Protein AF-A0A950A698-F1 (afdb_monomer_lite)

Structure (mmCIF, N/CA/C/O backbone):
data_AF-A0A950A698-F1
#
_entry.id   AF-A0A950A698-F1
#
loop_
_atom_site.group_PDB
_atom_site.id
_atom_site.type_symbol
_atom_site.label_atom_id
_atom_site.label_alt_id
_atom_site.label_comp_id
_atom_site.label_asym_id
_atom_site.label_entity_id
_atom_site.label_seq_id
_atom_site.pdbx_PDB_ins_code
_atom_site.Cartn_x
_atom_site.Cartn_y
_atom_site.Cartn_z
_atom_site.occupancy
_atom_site.B_iso_or_equiv
_atom_site.auth_seq_id
_atom_site.auth_comp_id
_atom_site.auth_asym_id
_atom_site.auth_atom_id
_atom_site.pdbx_PDB_model_num
ATOM 1 N N . MET A 1 1 ? 8.617 -3.457 11.290 1.00 80.81 1 MET A N 1
ATOM 2 C CA . MET A 1 1 ? 9.099 -3.737 9.917 1.00 80.81 1 MET A CA 1
ATOM 3 C C . MET A 1 1 ? 10.589 -3.411 9.827 1.00 80.81 1 MET A C 1
ATOM 5 O O . MET A 1 1 ? 11.042 -2.587 10.609 1.00 80.81 1 MET A O 1
ATOM 9 N N . ASP A 1 2 ? 11.342 -4.078 8.951 1.00 87.56 2 ASP A N 1
ATOM 10 C CA . ASP A 1 2 ? 12.785 -3.881 8.761 1.00 87.56 2 ASP A CA 1
ATOM 11 C C . ASP A 1 2 ? 13.064 -3.554 7.283 1.00 87.56 2 ASP A C 1
ATOM 13 O O . ASP A 1 2 ? 12.706 -4.333 6.397 1.00 87.56 2 ASP A O 1
ATOM 17 N N . VAL A 1 3 ? 13.669 -2.392 7.025 1.00 88.12 3 VAL A N 1
ATOM 18 C CA . VAL A 1 3 ? 14.073 -1.943 5.688 1.00 88.12 3 VAL A CA 1
ATOM 19 C C . VAL A 1 3 ? 15.582 -2.082 5.583 1.00 88.12 3 VAL A C 1
ATOM 21 O O . VAL A 1 3 ? 16.330 -1.328 6.200 1.00 88.12 3 VAL A O 1
ATOM 24 N N . ARG A 1 4 ? 16.031 -3.038 4.769 1.00 92.50 4 ARG A N 1
ATOM 25 C CA . ARG A 1 4 ? 17.464 -3.337 4.608 1.00 92.50 4 ARG A CA 1
ATOM 26 C C . ARG A 1 4 ? 18.080 -2.784 3.324 1.00 92.50 4 ARG A C 1
ATOM 28 O O . ARG A 1 4 ? 19.300 -2.760 3.201 1.00 92.50 4 ARG A O 1
ATOM 35 N N . GLY A 1 5 ? 17.256 -2.371 2.361 1.00 87.38 5 GLY A N 1
ATOM 36 C CA . GLY A 1 5 ? 17.708 -1.751 1.114 1.00 87.38 5 GLY A CA 1
ATOM 37 C C . GLY A 1 5 ? 17.940 -0.245 1.272 1.00 87.38 5 GLY A C 1
ATOM 38 O O . GLY A 1 5 ? 17.249 0.409 2.044 1.00 87.38 5 GLY A O 1
ATOM 39 N N . GLY A 1 6 ? 18.899 0.312 0.523 1.00 86.25 6 GLY A N 1
ATOM 40 C CA . GLY A 1 6 ? 19.181 1.757 0.526 1.00 86.25 6 GLY A CA 1
ATOM 41 C C . GLY A 1 6 ? 18.310 2.588 -0.429 1.00 86.25 6 GLY A C 1
ATOM 42 O O . GLY A 1 6 ? 18.212 3.799 -0.265 1.00 86.25 6 GLY A O 1
ATOM 43 N N . GLY A 1 7 ? 17.684 1.953 -1.428 1.00 88.12 7 GLY A N 1
ATOM 44 C CA . GLY A 1 7 ? 16.831 2.595 -2.436 1.00 88.12 7 GLY A CA 1
ATOM 45 C C . GLY A 1 7 ? 15.350 2.356 -2.162 1.00 88.12 7 GLY A C 1
ATOM 46 O O . GLY A 1 7 ? 14.708 1.587 -2.871 1.00 88.12 7 GLY A O 1
ATOM 47 N N . THR A 1 8 ? 14.830 2.966 -1.103 1.00 88.69 8 THR A N 1
ATOM 48 C CA . THR A 1 8 ? 13.495 2.659 -0.572 1.00 88.69 8 THR A CA 1
ATOM 49 C C . THR A 1 8 ? 12.422 3.590 -1.141 1.00 88.69 8 THR A C 1
ATOM 51 O O . THR A 1 8 ? 12.614 4.803 -1.180 1.00 88.69 8 THR A O 1
ATOM 54 N N . GLY A 1 9 ? 11.267 3.036 -1.528 1.00 94.44 9 GLY A N 1
ATOM 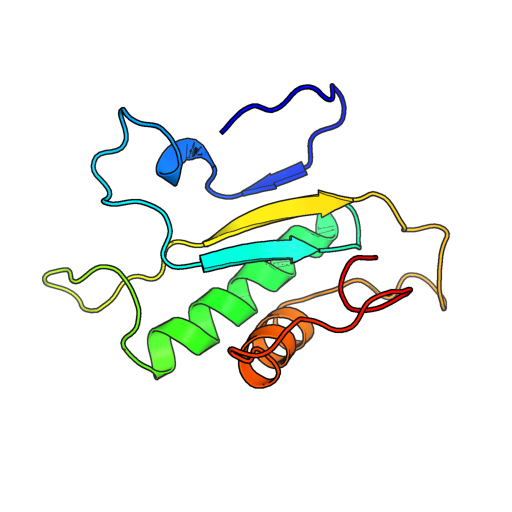55 C CA . GLY A 1 9 ? 10.056 3.790 -1.872 1.00 94.44 9 GLY A CA 1
ATOM 56 C C . GLY A 1 9 ? 8.860 3.257 -1.090 1.00 94.44 9 GLY A C 1
ATOM 57 O O . GLY A 1 9 ? 8.428 2.124 -1.308 1.00 94.44 9 GLY A O 1
ATOM 58 N N . THR A 1 10 ? 8.371 4.034 -0.124 1.00 96.44 10 THR A N 1
ATOM 59 C CA . THR A 1 10 ? 7.408 3.553 0.876 1.00 96.44 10 THR A CA 1
ATOM 60 C C . THR A 1 10 ? 6.392 4.619 1.276 1.00 96.44 10 THR A C 1
ATOM 62 O O . THR A 1 10 ? 6.668 5.812 1.166 1.00 96.44 10 THR A O 1
ATOM 65 N N . ARG A 1 11 ? 5.244 4.186 1.806 1.00 95.94 11 ARG A N 1
ATOM 66 C CA . ARG A 1 11 ? 4.193 5.036 2.395 1.00 95.94 11 ARG A CA 1
ATOM 67 C C . ARG A 1 11 ? 3.671 4.402 3.685 1.00 95.94 11 ARG A C 1
ATOM 69 O O . ARG A 1 11 ? 3.438 3.199 3.704 1.00 95.94 11 ARG A O 1
ATOM 76 N N . GLU A 1 12 ? 3.468 5.210 4.727 1.00 92.81 12 GLU A N 1
ATOM 77 C CA . GLU A 1 12 ? 2.818 4.821 5.996 1.00 92.81 12 GLU A CA 1
ATOM 78 C C . GLU A 1 12 ? 3.417 3.578 6.683 1.00 92.81 12 GLU A C 1
ATOM 80 O O . GLU A 1 12 ? 2.699 2.692 7.156 1.00 92.81 12 GLU A O 1
ATOM 85 N N . LEU A 1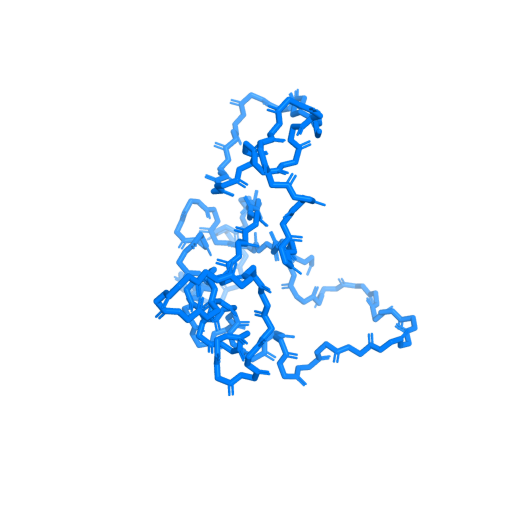 13 ? 4.747 3.487 6.759 1.00 92.25 13 LEU A N 1
ATOM 86 C CA . LEU A 1 13 ? 5.411 2.357 7.423 1.00 92.25 13 LEU A CA 1
ATOM 87 C C . LEU A 1 13 ? 5.412 2.470 8.942 1.00 92.25 13 LEU A C 1
ATOM 89 O O . LEU A 1 13 ? 5.587 1.478 9.646 1.00 92.25 13 LEU A O 1
ATOM 93 N N . GLU A 1 14 ? 5.225 3.678 9.452 1.00 91.06 14 GLU A N 1
ATOM 94 C CA . GLU A 1 14 ? 5.210 3.997 10.870 1.00 91.06 14 GLU A CA 1
ATOM 95 C C . GLU A 1 14 ? 4.100 3.228 11.593 1.00 91.06 14 GLU A C 1
ATOM 97 O O . GLU A 1 14 ? 4.258 2.894 12.763 1.00 91.06 14 GLU A O 1
ATOM 102 N N . THR A 1 15 ? 3.024 2.864 10.889 1.00 90.88 15 THR A N 1
ATOM 103 C CA . THR A 1 15 ? 1.929 2.027 11.408 1.00 90.88 15 THR A CA 1
ATOM 104 C C . THR A 1 15 ? 2.362 0.586 11.712 1.00 90.88 15 THR A C 1
ATOM 106 O O . THR A 1 15 ? 1.720 -0.082 12.513 1.00 90.88 15 THR A O 1
ATOM 109 N N . LEU A 1 16 ? 3.477 0.115 11.138 1.00 90.94 16 LEU A N 1
ATOM 110 C CA . LEU A 1 16 ? 4.089 -1.195 11.405 1.00 90.94 16 LEU A CA 1
ATOM 111 C C . LEU A 1 16 ? 5.121 -1.154 12.547 1.00 90.94 16 LEU A C 1
ATOM 113 O O . LEU A 1 16 ? 5.829 -2.143 12.785 1.00 90.94 16 LEU A O 1
ATOM 117 N N . SER A 1 17 ? 5.286 -0.004 13.204 1.00 91.50 17 SER A N 1
ATOM 118 C CA . SER A 1 17 ? 6.169 0.140 14.358 1.00 91.50 17 SER A CA 1
ATOM 119 C C . SER A 1 17 ? 5.503 -0.427 15.615 1.00 91.50 17 SER A C 1
ATOM 121 O O . SER A 1 17 ? 4.342 -0.115 15.866 1.00 91.50 17 SER A O 1
ATOM 123 N N . PRO A 1 18 ? 6.224 -1.165 16.481 1.00 87.50 18 PRO A N 1
ATOM 124 C CA . PRO A 1 18 ? 5.698 -1.555 17.794 1.00 87.50 18 PRO A CA 1
ATOM 125 C C . PRO A 1 18 ? 5.442 -0.352 18.719 1.00 87.50 18 PRO A C 1
ATOM 127 O O . PRO A 1 18 ? 4.808 -0.501 19.757 1.00 87.50 18 PRO A O 1
ATOM 130 N N . LEU A 1 19 ? 5.952 0.832 18.361 1.00 90.12 19 LEU A N 1
ATOM 131 C CA . LEU A 1 19 ? 5.705 2.092 19.065 1.00 90.12 19 LEU A CA 1
ATOM 132 C C . LEU A 1 19 ? 4.518 2.874 18.483 1.00 90.12 19 LEU A C 1
ATOM 134 O O . LEU A 1 19 ? 4.237 3.980 18.941 1.00 90.12 19 LEU A O 1
ATOM 138 N N . ALA A 1 20 ? 3.861 2.358 17.442 1.00 86.81 20 ALA A N 1
ATOM 139 C CA . ALA A 1 20 ? 2.719 3.026 16.846 1.00 86.81 20 ALA A CA 1
ATOM 140 C C . ALA A 1 20 ? 1.532 3.037 17.817 1.00 86.81 20 ALA A C 1
ATOM 142 O O . ALA A 1 20 ? 1.232 2.049 18.478 1.00 86.81 20 ALA A O 1
ATOM 143 N N . ASN A 1 21 ? 0.787 4.143 17.829 1.00 80.12 21 ASN A N 1
ATOM 144 C CA . ASN A 1 21 ? -0.486 4.239 18.555 1.00 80.12 21 ASN A CA 1
ATOM 145 C C . ASN A 1 21 ? -1.634 3.472 17.862 1.00 80.12 21 ASN A C 1
ATOM 147 O O . ASN A 1 21 ? -2.773 3.478 18.344 1.00 80.12 21 ASN A O 1
ATOM 151 N N . ALA A 1 22 ? -1.369 2.895 16.689 1.00 68.56 22 ALA A N 1
ATOM 152 C CA . ALA A 1 22 ? -2.305 2.100 15.907 1.00 68.56 22 ALA A CA 1
ATOM 153 C C . ALA A 1 22 ? -2.092 0.604 16.180 1.00 68.56 22 ALA A C 1
ATOM 155 O O . ALA A 1 22 ? -0.982 0.182 16.478 1.00 68.56 22 ALA A O 1
ATOM 156 N N . GLU A 1 23 ? -3.140 -0.206 16.009 1.00 82.81 23 GLU A N 1
ATOM 157 C CA . GLU A 1 23 ? -3.084 -1.678 16.126 1.00 82.81 23 GLU A CA 1
ATOM 158 C C . GLU A 1 23 ? -2.376 -2.353 14.930 1.00 82.81 23 GLU A C 1
ATOM 160 O O . GLU A 1 23 ? -2.407 -3.572 14.785 1.00 82.81 23 GLU A O 1
ATOM 165 N N . GLY A 1 24 ? -1.730 -1.560 14.072 1.00 89.94 24 GLY A N 1
ATOM 166 C CA . GLY A 1 24 ? -1.178 -1.966 12.783 1.00 89.94 24 GLY A CA 1
ATOM 167 C C . GLY A 1 24 ? -1.887 -1.287 11.605 1.00 89.94 24 GLY A C 1
ATOM 168 O O . GLY A 1 24 ? -2.860 -0.547 11.804 1.00 89.94 24 GLY A O 1
ATOM 169 N N . PRO A 1 25 ? -1.400 -1.504 10.370 1.00 94.50 25 PRO A N 1
ATOM 170 C CA . PRO A 1 25 ? -2.109 -1.084 9.170 1.00 94.50 25 PRO A CA 1
ATOM 171 C C . PRO A 1 25 ? -3.350 -1.952 8.926 1.00 94.50 25 PRO A C 1
ATOM 173 O O . PRO A 1 25 ? -3.390 -3.129 9.274 1.00 94.50 25 PRO A O 1
ATOM 176 N N . THR A 1 26 ? -4.350 -1.373 8.268 1.00 95.88 26 THR A N 1
ATOM 177 C CA . THR A 1 26 ? -5.535 -2.081 7.766 1.00 95.88 26 THR A CA 1
ATOM 178 C C . THR A 1 26 ? -5.176 -3.028 6.622 1.00 95.88 26 THR A C 1
ATOM 180 O O . THR A 1 26 ? -5.711 -4.129 6.542 1.00 95.88 26 THR A O 1
ATOM 183 N N . ALA A 1 27 ? -4.263 -2.603 5.747 1.00 97.06 27 ALA A N 1
ATOM 184 C CA . ALA A 1 27 ? -3.772 -3.399 4.631 1.00 97.06 27 ALA A CA 1
ATOM 185 C C . ALA A 1 27 ? -2.300 -3.093 4.338 1.00 97.06 27 ALA A C 1
ATOM 187 O O . ALA A 1 27 ? -1.781 -2.029 4.684 1.00 97.06 27 ALA A O 1
ATOM 188 N N . VAL A 1 28 ? -1.640 -4.031 3.661 1.00 97.12 28 VAL A N 1
ATOM 189 C CA . VAL A 1 28 ? -0.293 -3.847 3.118 1.00 97.12 28 VAL A CA 1
ATOM 190 C C . VAL A 1 28 ? -0.367 -3.919 1.598 1.00 97.12 28 VAL A C 1
ATOM 192 O O . VAL A 1 28 ? -0.934 -4.865 1.056 1.00 97.12 28 VAL A O 1
ATOM 195 N N . LEU A 1 29 ? 0.229 -2.941 0.919 1.00 98.12 29 LEU A N 1
ATOM 196 C CA . LEU A 1 29 ? 0.332 -2.892 -0.536 1.00 98.12 29 LEU A CA 1
ATOM 197 C C . LEU A 1 29 ? 1.779 -3.128 -0.980 1.00 98.12 29 LEU A C 1
ATOM 199 O O . LEU A 1 29 ? 2.695 -2.402 -0.590 1.00 98.12 29 LEU A O 1
ATOM 203 N N . LEU A 1 30 ? 1.965 -4.115 -1.850 1.00 97.38 30 LEU A N 1
ATOM 204 C CA . LEU A 1 30 ? 3.188 -4.307 -2.626 1.00 97.38 30 LEU A CA 1
ATOM 205 C C . LEU A 1 30 ? 2.873 -3.939 -4.073 1.00 97.38 30 LEU A C 1
ATOM 207 O O . LEU A 1 30 ? 1.879 -4.419 -4.613 1.00 97.38 30 LEU A O 1
ATOM 211 N N . THR A 1 31 ? 3.681 -3.082 -4.693 1.00 97.31 31 THR A N 1
ATOM 212 C CA . THR A 1 31 ? 3.397 -2.590 -6.048 1.00 97.31 31 THR A CA 1
ATOM 213 C C . THR A 1 31 ? 4.659 -2.380 -6.877 1.00 97.31 31 THR A C 1
ATOM 215 O O . THR A 1 31 ? 5.723 -2.043 -6.360 1.00 97.31 31 THR A O 1
ATOM 218 N N . GLY A 1 32 ? 4.518 -2.547 -8.187 1.00 95.38 32 GLY A N 1
ATOM 219 C CA . GLY A 1 32 ? 5.467 -2.054 -9.177 1.00 95.38 32 GLY A CA 1
ATOM 220 C C . GLY A 1 32 ? 5.402 -0.535 -9.349 1.00 95.38 32 GLY A C 1
ATOM 221 O O . GLY A 1 32 ? 4.707 0.169 -8.613 1.00 95.38 32 GLY A O 1
ATOM 222 N N . GLY A 1 33 ? 6.082 -0.017 -10.364 1.00 94.75 33 GLY A N 1
ATOM 223 C CA . GLY A 1 33 ? 6.034 1.379 -10.792 1.00 94.75 33 GLY A CA 1
ATOM 224 C C . GLY A 1 33 ? 7.004 2.316 -10.072 1.00 94.75 33 GLY A C 1
ATOM 225 O O . GLY A 1 33 ? 6.903 3.536 -10.246 1.00 94.75 33 GLY A O 1
ATOM 226 N N . SER A 1 34 ? 7.952 1.797 -9.281 1.00 94.31 34 SER A N 1
ATOM 227 C CA . SER A 1 34 ? 8.841 2.605 -8.433 1.00 94.31 34 SER A CA 1
ATOM 228 C C . SER A 1 34 ? 8.031 3.586 -7.563 1.00 94.31 34 SER A C 1
ATOM 230 O O . SER A 1 34 ? 6.881 3.323 -7.221 1.00 94.31 34 SER A O 1
ATOM 232 N N . ALA A 1 35 ? 8.592 4.740 -7.197 1.00 95.62 35 ALA A N 1
ATOM 233 C CA . ALA A 1 35 ? 7.925 5.738 -6.361 1.00 95.62 35 ALA A CA 1
ATOM 234 C C . ALA A 1 35 ? 6.545 6.183 -6.893 1.00 95.62 35 ALA A C 1
ATOM 236 O O . ALA A 1 35 ? 5.686 6.562 -6.102 1.00 95.62 35 ALA A O 1
ATOM 237 N N . PHE A 1 36 ? 6.303 6.106 -8.208 1.00 95.25 36 PHE A N 1
ATOM 238 C CA . PHE A 1 36 ? 5.002 6.434 -8.800 1.00 95.25 36 PHE A CA 1
ATOM 239 C C . PHE A 1 36 ? 3.903 5.450 -8.381 1.00 95.25 36 PHE A C 1
ATOM 241 O O . PHE A 1 36 ? 2.762 5.864 -8.198 1.00 95.25 36 PHE A O 1
ATOM 248 N N . GLY A 1 37 ? 4.255 4.177 -8.180 1.00 96.75 37 GLY A N 1
ATOM 249 C CA . GLY A 1 37 ? 3.322 3.124 -7.780 1.00 96.75 37 GLY A CA 1
ATOM 250 C C . GLY A 1 37 ? 2.679 3.347 -6.413 1.00 96.75 37 GLY A C 1
ATOM 251 O O . GLY A 1 37 ? 1.610 2.809 -6.146 1.00 96.75 37 GLY A O 1
ATOM 252 N N . LEU A 1 38 ? 3.260 4.201 -5.559 1.00 98.12 38 LEU A N 1
ATOM 253 C CA . LEU A 1 38 ? 2.658 4.573 -4.271 1.00 98.12 38 LEU A CA 1
ATOM 254 C C . LEU A 1 38 ? 1.262 5.204 -4.421 1.00 98.12 38 LEU A C 1
ATOM 256 O O . LEU A 1 38 ? 0.486 5.178 -3.466 1.00 98.12 38 LEU A O 1
ATOM 260 N N . ALA A 1 39 ? 0.922 5.729 -5.605 1.00 97.88 39 ALA A N 1
ATOM 261 C CA . ALA A 1 39 ? -0.420 6.216 -5.919 1.00 97.88 39 ALA A CA 1
ATOM 262 C C . ALA A 1 39 ? -1.491 5.108 -5.873 1.00 97.88 39 ALA A C 1
ATOM 264 O O . ALA A 1 39 ? -2.652 5.393 -5.593 1.00 97.88 39 ALA A O 1
ATOM 265 N N . ALA A 1 40 ? -1.125 3.839 -6.083 1.00 98.50 40 ALA A N 1
ATOM 266 C CA . ALA A 1 40 ? -2.065 2.723 -5.977 1.00 98.50 40 ALA A CA 1
ATOM 267 C C . ALA A 1 40 ? -2.654 2.556 -4.567 1.00 98.50 40 ALA A C 1
ATOM 269 O O . ALA A 1 40 ? -3.773 2.062 -4.423 1.00 98.50 40 ALA A O 1
ATOM 270 N N . ALA A 1 41 ? -1.969 3.047 -3.530 1.00 98.62 41 ALA A N 1
ATOM 271 C CA . ALA A 1 41 ? -2.481 3.020 -2.163 1.00 98.62 41 ALA A CA 1
ATOM 272 C C . ALA A 1 41 ? -3.807 3.785 -2.006 1.00 98.62 41 ALA A C 1
ATOM 274 O O . ALA A 1 41 ? -4.642 3.378 -1.203 1.00 98.62 41 ALA A O 1
ATOM 275 N N . ASP A 1 42 ? -4.050 4.836 -2.798 1.00 98.56 42 ASP A N 1
ATOM 276 C CA . ASP A 1 42 ? -5.305 5.599 -2.725 1.00 98.56 42 ASP A CA 1
ATOM 277 C C . ASP A 1 42 ? -6.511 4.756 -3.169 1.00 98.56 42 ASP A C 1
ATOM 279 O O . ASP A 1 42 ? -7.601 4.871 -2.613 1.00 98.56 42 ASP A O 1
ATOM 283 N N . GLY A 1 43 ? -6.301 3.847 -4.124 1.00 98.69 43 GLY A N 1
ATOM 284 C CA . GLY A 1 43 ? -7.299 2.864 -4.538 1.00 98.69 43 GLY A CA 1
ATOM 285 C C . GLY A 1 43 ? -7.665 1.881 -3.438 1.00 98.69 43 GLY A C 1
ATOM 286 O O . GLY A 1 43 ? -8.842 1.600 -3.218 1.00 98.69 43 GLY A O 1
ATOM 287 N N . VAL A 1 44 ? -6.646 1.397 -2.726 1.00 98.75 44 VAL A N 1
ATOM 288 C CA . VAL A 1 44 ? -6.808 0.495 -1.579 1.00 98.75 44 VAL A CA 1
ATOM 289 C C . VAL A 1 44 ? -7.568 1.199 -0.453 1.00 98.75 44 VAL A C 1
ATOM 291 O O . VAL A 1 44 ? -8.511 0.632 0.095 1.00 98.75 44 VAL A O 1
ATOM 294 N N . VAL A 1 45 ? -7.213 2.453 -0.143 1.00 98.56 45 VAL A N 1
ATOM 295 C CA . VAL A 1 45 ? -7.932 3.275 0.845 1.00 98.56 45 VAL A CA 1
ATOM 296 C C . VAL A 1 45 ? -9.400 3.430 0.450 1.00 98.56 45 VAL A C 1
ATOM 298 O O . VAL A 1 45 ? -10.264 3.131 1.270 1.00 98.56 45 VAL A O 1
ATOM 301 N N . ARG A 1 46 ? -9.688 3.811 -0.804 1.00 98.62 46 ARG A N 1
ATOM 302 C CA . ARG A 1 46 ? -11.065 3.943 -1.311 1.00 98.62 46 ARG A CA 1
ATOM 303 C C . ARG A 1 46 ? -11.854 2.643 -1.137 1.00 98.62 46 ARG A C 1
ATOM 305 O O . ARG A 1 46 ? -12.961 2.660 -0.611 1.00 98.62 46 ARG A O 1
ATOM 312 N N . TRP A 1 47 ? -11.275 1.513 -1.542 1.00 98.62 47 TRP A N 1
ATOM 313 C CA . TRP A 1 47 ? -11.931 0.206 -1.457 1.00 98.62 47 TRP A CA 1
ATOM 314 C C . TRP A 1 47 ? -12.290 -0.191 -0.019 1.00 98.62 47 TRP A C 1
ATOM 316 O O . TRP A 1 47 ? -13.388 -0.694 0.238 1.00 98.62 47 TRP A O 1
ATOM 326 N N . LEU A 1 48 ? -11.359 0.040 0.914 1.00 98.31 48 LEU A N 1
ATOM 327 C CA . LEU A 1 48 ? -11.518 -0.262 2.336 1.00 98.31 48 LEU A CA 1
ATOM 328 C C . LEU A 1 48 ? -12.549 0.660 3.000 1.00 98.31 48 LEU A C 1
ATOM 330 O O . LEU A 1 48 ? -13.405 0.180 3.746 1.00 98.31 48 LEU A O 1
ATOM 334 N N . GLU A 1 49 ? -12.500 1.961 2.699 1.00 97.75 49 GLU A N 1
ATOM 335 C CA . GLU A 1 49 ? -13.436 2.961 3.221 1.00 97.75 49 GLU A CA 1
ATOM 336 C C . GLU A 1 49 ? -14.881 2.646 2.811 1.00 97.75 49 GLU A C 1
ATOM 338 O O . GLU A 1 49 ? -15.758 2.590 3.674 1.00 97.75 49 GLU A O 1
ATOM 343 N N . GLU A 1 50 ? -15.124 2.340 1.530 1.00 97.75 50 GLU A N 1
ATOM 344 C CA . GLU A 1 50 ? -16.448 1.961 1.002 1.00 97.75 50 GLU A CA 1
ATOM 345 C C . GLU A 1 50 ? -17.061 0.748 1.724 1.00 97.75 50 GLU A C 1
ATOM 347 O O . GLU A 1 50 ? -18.282 0.590 1.769 1.00 97.75 50 GLU A O 1
ATOM 352 N N . ARG A 1 51 ? -16.218 -0.106 2.312 1.00 97.81 51 ARG A N 1
ATOM 353 C CA . ARG A 1 51 ? -16.612 -1.318 3.046 1.00 97.81 51 ARG A CA 1
ATOM 354 C C . ARG A 1 51 ? -16.576 -1.144 4.562 1.00 97.81 51 ARG A C 1
ATOM 356 O O . ARG A 1 51 ? -16.828 -2.102 5.290 1.00 97.81 51 ARG A O 1
ATOM 363 N N . GLY A 1 52 ? -16.268 0.057 5.049 1.00 97.19 52 GLY A N 1
ATOM 364 C CA . GLY A 1 52 ? -16.155 0.344 6.476 1.00 97.19 52 GLY A CA 1
ATOM 365 C C . GLY A 1 52 ? -15.018 -0.416 7.162 1.00 97.19 52 GLY A C 1
ATOM 366 O O . GLY A 1 52 ? -15.078 -0.626 8.374 1.00 97.19 52 GLY A O 1
ATOM 367 N N . VAL A 1 53 ? -13.987 -0.823 6.415 1.00 97.25 53 VAL A N 1
ATOM 368 C CA . VAL A 1 53 ? -12.832 -1.564 6.931 1.00 97.25 53 VAL A CA 1
ATOM 369 C C . VAL A 1 53 ? -11.698 -0.591 7.231 1.00 97.25 53 VAL A C 1
ATOM 371 O O . VAL A 1 53 ? -11.194 0.098 6.352 1.00 97.25 53 VAL A O 1
ATOM 374 N N . GLY A 1 54 ? -11.278 -0.527 8.489 1.00 95.50 54 GLY A N 1
ATOM 375 C CA . GLY A 1 54 ? -10.224 0.382 8.925 1.00 95.50 54 GLY A CA 1
ATOM 376 C C . GLY A 1 54 ? -10.356 0.735 10.394 1.00 95.50 54 GLY A C 1
ATOM 377 O O . GLY A 1 54 ? -11.094 0.095 11.145 1.00 95.50 54 GLY A O 1
ATOM 378 N N . ARG A 1 55 ? -9.639 1.773 10.817 1.00 92.56 55 ARG A N 1
ATOM 379 C CA . ARG A 1 55 ? -9.652 2.208 12.209 1.00 92.56 55 ARG A CA 1
ATOM 380 C C . ARG A 1 55 ? -10.899 3.042 12.514 1.00 92.56 55 ARG A C 1
ATOM 382 O O . ARG A 1 55 ? -11.101 4.059 11.851 1.00 92.56 55 ARG A O 1
ATOM 389 N N . PRO A 1 56 ? -11.696 2.696 13.538 1.00 93.12 56 PRO A N 1
ATOM 390 C CA . PRO A 1 56 ? -12.828 3.520 13.930 1.00 93.12 56 PRO A CA 1
ATOM 391 C C . PRO A 1 56 ? -12.342 4.826 14.564 1.00 93.12 56 PRO A C 1
ATOM 393 O O . PRO A 1 56 ? -11.495 4.832 15.460 1.00 93.12 56 PRO A O 1
ATOM 396 N N . THR A 1 57 ? -12.907 5.941 14.118 1.00 92.88 57 THR A N 1
ATOM 397 C CA . THR A 1 57 ? -12.708 7.265 14.712 1.00 92.88 57 THR A CA 1
ATOM 398 C C . THR A 1 57 ? -14.064 7.933 14.944 1.00 92.88 57 THR A C 1
ATOM 400 O O . THR A 1 57 ? -15.058 7.520 14.340 1.00 92.88 57 THR A O 1
ATOM 403 N N . PRO A 1 58 ? -14.138 9.005 15.754 1.00 95.38 58 PRO A N 1
ATOM 404 C CA . PRO A 1 58 ? -15.372 9.779 15.893 1.00 95.38 58 PRO A CA 1
ATOM 405 C C . PRO A 1 58 ? -15.918 10.351 14.573 1.00 95.38 58 PRO A C 1
ATOM 407 O O . PRO A 1 58 ? -17.093 10.697 14.513 1.00 95.38 58 PRO A O 1
ATOM 410 N N . MET A 1 59 ? -15.084 10.452 13.529 1.00 95.06 59 MET A N 1
ATOM 411 C CA . MET A 1 59 ? -15.442 11.018 12.223 1.00 95.06 59 MET A CA 1
ATOM 412 C C . MET A 1 59 ? -15.660 9.959 11.133 1.00 95.06 59 MET A C 1
ATOM 414 O O . MET A 1 59 ? -15.882 10.321 9.982 1.00 95.06 59 MET A O 1
ATOM 418 N N . GLY A 1 60 ? -15.606 8.670 11.479 1.00 93.50 60 GLY A N 1
ATOM 419 C CA . GLY A 1 60 ? -15.754 7.562 10.535 1.00 93.50 60 GLY A CA 1
ATOM 420 C C . GLY A 1 60 ? -14.581 6.588 10.571 1.00 93.50 60 GLY A C 1
ATOM 421 O O . GLY A 1 60 ? -13.676 6.694 11.406 1.00 93.50 60 GLY A O 1
ATOM 422 N N . THR A 1 61 ? -14.618 5.612 9.671 1.00 95.31 61 THR A N 1
ATOM 423 C CA . THR A 1 61 ? -13.565 4.607 9.535 1.00 95.31 61 THR A CA 1
ATOM 424 C C . THR A 1 61 ? -12.415 5.156 8.695 1.00 95.31 61 THR A C 1
ATOM 426 O O . THR A 1 61 ? -12.635 5.626 7.588 1.00 95.31 61 THR A O 1
ATOM 429 N N . VAL A 1 62 ? -11.187 5.064 9.209 1.00 95.31 62 VAL A N 1
ATOM 430 C CA . VAL A 1 62 ? -9.962 5.519 8.536 1.00 95.31 62 VAL A CA 1
ATOM 431 C C . VAL A 1 62 ? -9.087 4.311 8.190 1.00 95.31 62 VAL A C 1
ATOM 433 O O . VAL A 1 62 ? -8.497 3.713 9.098 1.00 95.31 62 VAL A O 1
ATOM 436 N N . PRO A 1 63 ? -8.984 3.922 6.910 1.00 97.00 63 PRO A N 1
ATOM 437 C CA . PRO A 1 63 ? -8.039 2.899 6.472 1.00 97.00 63 PRO A CA 1
ATOM 438 C C . PRO A 1 63 ? -6.593 3.399 6.577 1.00 97.00 63 PRO A C 1
ATOM 440 O O . PRO A 1 63 ? -6.291 4.520 6.176 1.00 97.00 63 PRO A O 1
ATOM 443 N N . LEU A 1 64 ? -5.693 2.556 7.086 1.00 96.00 64 LEU A N 1
ATOM 444 C CA . LEU A 1 64 ? -4.249 2.814 7.125 1.00 96.00 64 LEU A CA 1
ATOM 445 C C . LEU A 1 64 ? -3.542 1.799 6.223 1.00 96.00 64 LEU A C 1
ATOM 447 O O . LEU A 1 64 ? -3.659 0.596 6.464 1.00 96.00 64 LEU A O 1
ATOM 451 N N . VAL A 1 65 ? -2.833 2.251 5.185 1.00 97.69 65 VAL A N 1
ATOM 452 C CA . VAL A 1 65 ? -2.293 1.358 4.140 1.00 97.69 65 VAL A CA 1
ATOM 453 C C . VAL A 1 65 ? -0.781 1.517 4.012 1.00 97.69 65 VAL A C 1
ATOM 455 O O . VAL A 1 65 ? -0.277 2.389 3.299 1.00 97.69 65 VAL A O 1
ATOM 458 N N . SER A 1 66 ? -0.034 0.625 4.664 1.00 97.44 66 SER A N 1
ATOM 459 C CA . SER A 1 66 ? 1.420 0.568 4.497 1.00 97.44 66 SER A CA 1
ATOM 460 C C . SER A 1 66 ? 1.770 0.064 3.105 1.00 97.44 66 SER A C 1
ATOM 462 O O . SER A 1 66 ? 1.343 -1.019 2.714 1.00 97.44 66 SER A O 1
ATOM 464 N N . SER A 1 67 ? 2.582 0.814 2.366 1.00 98.06 67 SER A N 1
ATOM 465 C CA . SER A 1 67 ? 2.905 0.483 0.976 1.00 98.06 67 SER A CA 1
ATOM 466 C C .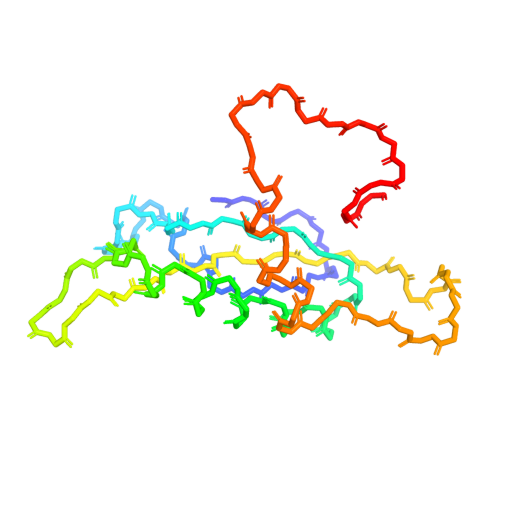 SER A 1 67 ? 4.407 0.461 0.726 1.00 98.06 67 SER A C 1
ATOM 468 O O . SER A 1 67 ? 5.142 1.295 1.262 1.00 98.06 67 SER A O 1
ATOM 470 N N . VAL A 1 68 ? 4.855 -0.473 -0.113 1.00 97.50 68 VAL A N 1
ATOM 471 C CA . VAL A 1 68 ? 6.250 -0.614 -0.550 1.00 97.50 68 VAL A CA 1
ATOM 472 C C . VAL A 1 68 ? 6.285 -0.883 -2.050 1.00 97.50 68 VAL A C 1
ATOM 474 O O . VAL A 1 68 ? 5.439 -1.612 -2.570 1.00 97.50 68 VAL A O 1
ATOM 477 N N . VAL A 1 69 ? 7.270 -0.304 -2.737 1.00 96.81 69 VAL A N 1
ATOM 478 C CA . VAL A 1 69 ? 7.403 -0.413 -4.195 1.00 96.81 69 VAL A CA 1
ATOM 479 C C . VAL A 1 69 ? 8.671 -1.140 -4.628 1.00 96.81 69 VAL A C 1
ATOM 481 O O . VAL A 1 69 ? 9.686 -1.105 -3.929 1.00 96.81 69 VAL A O 1
ATOM 484 N N . VAL A 1 70 ? 8.632 -1.729 -5.822 1.00 95.12 70 VAL A N 1
ATOM 485 C CA . VAL A 1 70 ? 9.818 -2.193 -6.557 1.00 95.12 70 VAL A CA 1
ATOM 486 C C . VAL A 1 70 ? 10.064 -1.330 -7.794 1.00 95.12 70 VAL A C 1
ATOM 488 O O . VAL A 1 70 ? 9.158 -0.671 -8.307 1.00 95.12 70 VAL A O 1
ATOM 491 N N . TYR A 1 71 ? 11.313 -1.297 -8.262 1.00 93.38 71 TYR A N 1
ATOM 492 C CA . TYR A 1 71 ? 11.659 -0.668 -9.534 1.00 93.38 71 TYR A CA 1
ATOM 493 C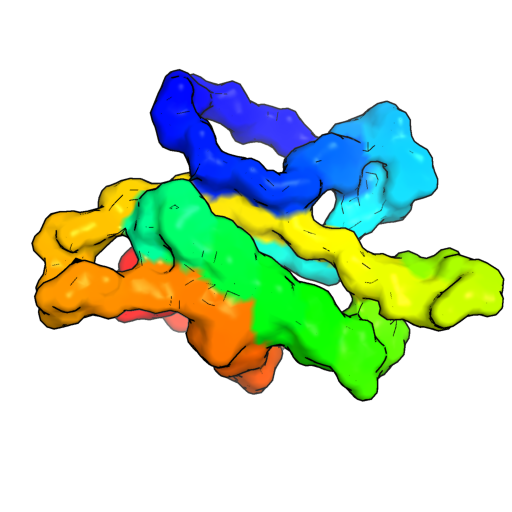 C . TYR A 1 71 ? 11.547 -1.696 -10.660 1.00 93.38 71 TYR A C 1
ATOM 495 O O . TYR A 1 71 ? 12.372 -2.598 -10.759 1.00 93.38 71 TYR A O 1
ATOM 503 N N . ASP A 1 72 ? 10.562 -1.510 -11.526 1.00 92.38 72 ASP A N 1
ATOM 504 C CA . ASP A 1 72 ? 10.263 -2.344 -12.694 1.00 92.38 72 ASP A CA 1
ATOM 505 C C . ASP A 1 72 ? 9.959 -1.479 -13.932 1.00 92.38 72 ASP A C 1
ATOM 507 O O . ASP A 1 72 ? 9.390 -1.953 -14.903 1.00 92.38 72 ASP A O 1
ATOM 511 N N . LEU A 1 73 ? 10.354 -0.197 -13.930 1.00 89.06 73 LEU A N 1
ATOM 512 C CA . LEU A 1 73 ? 10.007 0.763 -14.994 1.00 89.06 73 LEU A CA 1
ATOM 513 C C . LEU A 1 73 ? 10.546 0.391 -16.388 1.00 89.06 73 LEU A C 1
ATOM 515 O O . LEU A 1 73 ? 10.192 1.037 -17.373 1.00 89.06 73 LEU A O 1
ATOM 519 N N . VAL A 1 74 ? 11.448 -0.588 -16.452 1.00 84.50 74 VAL A N 1
ATOM 520 C CA . VAL A 1 74 ? 12.010 -1.147 -17.688 1.00 84.50 74 VAL A CA 1
ATOM 521 C C . VAL A 1 74 ? 11.165 -2.291 -18.254 1.00 84.50 74 VAL A C 1
ATOM 523 O O . VAL A 1 74 ? 11.339 -2.641 -19.418 1.00 84.50 74 VAL A O 1
ATOM 526 N N . GLU A 1 75 ? 10.257 -2.848 -17.454 1.00 73.62 75 GLU A N 1
ATOM 527 C CA . GLU A 1 75 ? 9.361 -3.942 -17.814 1.00 73.62 75 GLU A CA 1
ATOM 528 C C . GLU A 1 75 ? 8.004 -3.388 -18.292 1.00 73.62 75 GLU A C 1
ATOM 530 O O . GLU A 1 75 ? 7.472 -2.417 -17.748 1.00 73.62 75 GLU A O 1
ATOM 535 N N . GLY A 1 76 ? 7.419 -4.018 -19.315 1.00 63.69 76 GLY A N 1
ATOM 536 C CA . GLY A 1 76 ? 6.067 -3.716 -19.800 1.00 63.69 76 GLY A CA 1
ATOM 537 C C . GLY A 1 76 ? 5.947 -2.662 -20.913 1.00 63.69 76 GLY A C 1
ATOM 538 O O . GLY A 1 76 ? 6.918 -2.114 -21.436 1.00 63.69 76 GLY A O 1
ATOM 539 N N . GLU A 1 77 ? 4.701 -2.402 -21.322 1.00 63.16 77 GLU A N 1
ATOM 540 C CA . GLU A 1 77 ? 4.374 -1.446 -22.383 1.00 63.16 77 GLU A CA 1
ATOM 541 C C . GLU A 1 77 ? 4.452 0.004 -21.872 1.00 63.16 77 GLU A C 1
ATOM 543 O O . GLU A 1 77 ? 3.576 0.494 -21.158 1.00 63.16 77 GLU A O 1
ATOM 548 N N . GLY A 1 78 ? 5.499 0.722 -22.281 1.00 57.81 78 GLY A N 1
ATOM 549 C CA . GLY A 1 78 ? 5.439 2.176 -22.467 1.00 57.81 78 GLY A CA 1
ATOM 550 C C . GLY A 1 78 ? 5.125 3.016 -21.225 1.00 57.81 78 GLY A C 1
ATOM 551 O O . GLY A 1 78 ? 4.405 4.007 -21.328 1.00 57.81 78 GLY A O 1
ATOM 552 N N . GLY A 1 79 ? 5.668 2.667 -20.057 1.00 69.44 79 GLY A N 1
ATOM 553 C CA . GLY A 1 79 ? 5.573 3.518 -18.868 1.00 69.44 79 GLY A CA 1
ATOM 554 C C . GLY A 1 79 ? 4.226 3.474 -18.148 1.00 69.44 79 GLY A C 1
ATOM 555 O O . GLY A 1 79 ? 3.963 4.368 -17.337 1.00 69.44 79 GLY A O 1
ATOM 556 N N . ARG A 1 80 ? 3.401 2.450 -18.408 1.00 80.31 80 ARG A N 1
ATOM 557 C CA . ARG A 1 80 ? 2.219 2.145 -17.597 1.00 80.31 80 ARG A CA 1
ATOM 558 C C . ARG A 1 80 ? 2.659 1.750 -16.184 1.00 80.31 80 ARG A C 1
ATOM 560 O O . ARG A 1 80 ? 3.570 0.948 -16.018 1.00 80.31 80 ARG A O 1
ATOM 567 N N . ARG A 1 81 ? 2.056 2.368 -15.169 1.00 90.12 81 ARG A N 1
ATOM 568 C CA . ARG A 1 81 ? 2.421 2.209 -13.751 1.00 90.12 81 ARG A CA 1
ATOM 569 C C . ARG A 1 81 ? 1.147 2.008 -12.937 1.00 90.12 81 ARG A C 1
ATOM 571 O O . ARG A 1 81 ? 0.151 2.642 -13.289 1.00 90.12 81 ARG A O 1
ATOM 578 N N . PRO A 1 82 ? 1.168 1.194 -11.868 1.00 95.44 82 PRO A N 1
ATOM 579 C CA . PRO A 1 82 ? 0.016 1.058 -10.986 1.00 95.44 82 PRO A CA 1
ATOM 580 C C . PRO A 1 82 ? -0.412 2.410 -10.405 1.00 95.44 82 PRO A C 1
ATOM 582 O O . PRO A 1 82 ? 0.414 3.157 -9.875 1.00 95.44 82 PRO A O 1
ATOM 585 N N . GLY A 1 83 ? -1.701 2.721 -10.514 1.00 97.00 83 GLY A N 1
ATOM 586 C CA . GLY A 1 83 ? -2.346 3.875 -9.906 1.00 97.00 83 GLY A CA 1
ATOM 587 C C . GLY A 1 83 ? -3.552 3.460 -9.058 1.00 97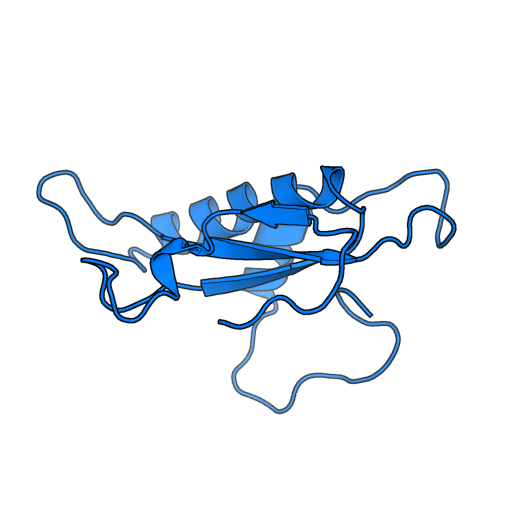.00 83 GLY A C 1
ATOM 588 O O . GLY A 1 83 ? -3.724 2.276 -8.751 1.00 97.00 83 GLY A O 1
ATOM 589 N N . PRO A 1 84 ? -4.391 4.425 -8.639 1.00 98.56 84 PRO A N 1
ATOM 590 C CA . PRO A 1 84 ? -5.531 4.152 -7.766 1.00 98.56 84 PRO A CA 1
ATOM 591 C C . PRO A 1 84 ? -6.481 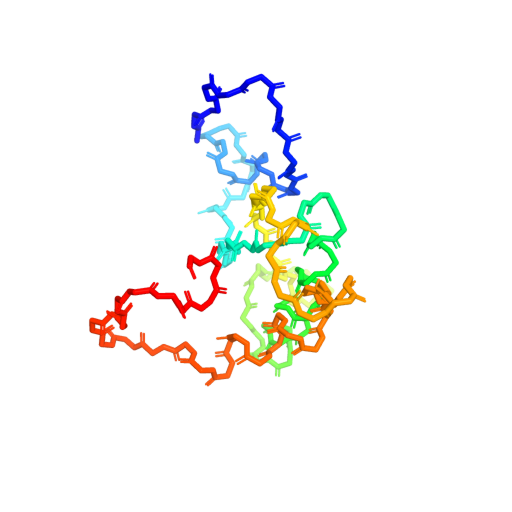3.076 -8.308 1.00 98.56 84 PRO A C 1
ATOM 593 O O . PRO A 1 84 ? -6.983 2.259 -7.543 1.00 98.56 84 PRO A O 1
ATOM 596 N N . ASP A 1 85 ? -6.713 3.015 -9.619 1.00 98.19 85 ASP A N 1
ATOM 597 C CA . ASP A 1 85 ? -7.623 2.012 -10.178 1.00 98.19 85 ASP A CA 1
ATOM 598 C C . ASP A 1 85 ? -7.028 0.598 -10.117 1.00 98.19 85 ASP A C 1
ATOM 600 O O . ASP A 1 85 ? -7.735 -0.342 -9.753 1.00 98.19 85 ASP A O 1
ATOM 604 N N . GLU A 1 86 ? -5.724 0.437 -10.365 1.00 97.69 86 GLU A N 1
ATOM 605 C CA . GLU A 1 86 ? -5.034 -0.843 -10.178 1.00 97.69 86 GLU A CA 1
ATOM 606 C C . GLU A 1 86 ? -5.010 -1.275 -8.705 1.00 97.69 86 GLU A C 1
ATOM 608 O O . GLU A 1 86 ? -5.223 -2.451 -8.411 1.00 97.69 86 GLU A O 1
ATOM 613 N N . GLY A 1 87 ? -4.807 -0.341 -7.770 1.00 98.50 87 GLY A N 1
ATOM 614 C CA . GLY A 1 87 ? -4.862 -0.628 -6.333 1.00 98.50 87 GLY A CA 1
ATOM 615 C C . GLY A 1 87 ? -6.250 -1.073 -5.865 1.00 98.50 87 GLY A C 1
ATOM 616 O O . GLY A 1 87 ? -6.372 -2.048 -5.127 1.00 98.50 87 GLY A O 1
ATOM 617 N N . TYR A 1 88 ? -7.306 -0.413 -6.347 1.00 98.75 88 TYR A N 1
ATOM 618 C CA . TYR A 1 88 ? -8.689 -0.812 -6.073 1.00 98.75 88 TYR A CA 1
ATOM 619 C C . TYR A 1 88 ? -8.992 -2.202 -6.648 1.00 98.75 88 TYR A C 1
ATOM 621 O O . TYR A 1 88 ? -9.537 -3.065 -5.960 1.00 98.75 88 TYR A O 1
ATOM 629 N N . ALA A 1 89 ? -8.599 -2.446 -7.902 1.00 98.31 89 ALA A N 1
ATOM 630 C CA . ALA A 1 89 ? -8.787 -3.737 -8.553 1.00 98.31 89 ALA A CA 1
ATOM 631 C C . ALA A 1 89 ? -8.013 -4.859 -7.843 1.00 98.31 89 ALA A C 1
ATOM 633 O O . ALA A 1 89 ? -8.505 -5.984 -7.767 1.00 98.31 89 ALA A O 1
ATOM 634 N N . ALA A 1 90 ? -6.828 -4.581 -7.294 1.00 97.75 90 ALA A N 1
ATOM 635 C CA . ALA A 1 90 ? -6.086 -5.555 -6.498 1.00 97.75 90 ALA A CA 1
ATOM 636 C C . ALA A 1 90 ? -6.877 -5.996 -5.254 1.00 97.75 90 ALA A C 1
ATOM 638 O O . ALA A 1 90 ? -6.883 -7.183 -4.938 1.00 97.75 90 ALA A O 1
ATOM 639 N N . CYS A 1 91 ? -7.591 -5.078 -4.594 1.00 97.94 91 CYS A N 1
ATOM 640 C CA . CYS A 1 91 ? -8.466 -5.413 -3.469 1.00 97.94 91 CYS A CA 1
ATOM 641 C C . CYS A 1 91 ? -9.693 -6.232 -3.888 1.00 97.94 91 CYS A C 1
ATOM 643 O O . CYS A 1 91 ? -10.016 -7.203 -3.213 1.00 97.94 91 CYS A O 1
ATOM 645 N N . GLU A 1 92 ? -10.339 -5.903 -5.013 1.00 97.81 92 GLU A N 1
ATOM 646 C CA . GLU A 1 92 ? -11.448 -6.711 -5.560 1.00 97.81 92 GLU A CA 1
ATOM 647 C C . GLU A 1 92 ? -11.027 -8.156 -5.871 1.00 97.81 92 GLU A C 1
ATOM 649 O O . GLU A 1 92 ? -11.818 -9.084 -5.733 1.00 97.81 92 GLU A O 1
ATOM 654 N N . ASN A 1 93 ? -9.772 -8.352 -6.283 1.00 95.88 93 ASN A N 1
ATOM 655 C CA . ASN A 1 93 ? -9.225 -9.667 -6.621 1.00 95.88 93 ASN A CA 1
ATOM 656 C C . ASN A 1 93 ? -8.551 -10.382 -5.435 1.00 95.88 93 ASN A C 1
ATOM 658 O O . ASN A 1 93 ? -8.074 -11.514 -5.599 1.00 95.88 93 ASN A O 1
ATOM 662 N N . ALA A 1 94 ? -8.474 -9.735 -4.267 1.00 94.50 94 ALA A N 1
ATOM 663 C CA . ALA A 1 94 ? -7.893 -10.318 -3.067 1.00 94.50 94 ALA A CA 1
ATOM 664 C C . ALA A 1 94 ? -8.786 -11.448 -2.546 1.00 94.50 94 ALA A C 1
ATOM 666 O O . ALA A 1 94 ? -10.011 -11.339 -2.514 1.00 94.50 94 ALA A O 1
ATOM 667 N N . ARG A 1 95 ? -8.161 -12.556 -2.152 1.00 90.69 95 ARG A N 1
ATOM 668 C CA . ARG A 1 95 ? -8.851 -13.809 -1.849 1.00 90.69 95 ARG A CA 1
ATOM 669 C C . ARG A 1 95 ? -8.116 -14.576 -0.751 1.00 90.69 95 ARG A C 1
ATOM 671 O O . ARG A 1 95 ? -6.914 -14.381 -0.580 1.00 90.69 95 ARG A O 1
ATOM 678 N N . GLU A 1 96 ? -8.835 -15.387 0.024 1.00 91.94 96 GLU A N 1
ATOM 679 C CA . GLU A 1 96 ? -8.268 -16.109 1.178 1.00 91.94 96 GLU A CA 1
ATOM 680 C C . GLU A 1 96 ? -7.419 -17.323 0.767 1.00 91.94 96 GLU A C 1
ATOM 682 O O . GLU A 1 96 ? -6.648 -17.852 1.571 1.00 91.94 96 GLU A O 1
ATOM 687 N N . GLU A 1 97 ? -7.542 -17.787 -0.480 1.00 93.62 97 GLU A N 1
ATOM 688 C CA . GLU A 1 97 ? -6.793 -18.932 -0.978 1.00 93.62 97 GLU A CA 1
ATOM 689 C C . GLU A 1 97 ? -5.304 -18.627 -1.175 1.00 93.62 97 GLU A C 1
ATOM 691 O O . GLU A 1 97 ? -4.841 -17.486 -1.168 1.00 93.62 97 GLU A O 1
ATOM 696 N N . ILE A 1 98 ? -4.532 -19.693 -1.412 1.00 86.75 98 ILE A N 1
ATOM 697 C CA . ILE A 1 98 ? -3.119 -19.572 -1.764 1.00 86.75 98 ILE A CA 1
ATOM 698 C C . ILE A 1 98 ? -2.995 -18.655 -2.993 1.00 86.75 98 ILE A C 1
ATOM 700 O O . ILE A 1 98 ? -3.591 -18.954 -4.035 1.00 86.75 98 ILE A O 1
ATOM 704 N N . PRO A 1 99 ? -2.214 -17.564 -2.900 1.00 86.56 99 PRO A N 1
ATOM 705 C CA . PRO A 1 99 ? -2.064 -16.641 -4.007 1.00 86.56 99 PRO A CA 1
ATOM 706 C C . PRO A 1 99 ? -1.376 -17.325 -5.188 1.00 86.56 99 PRO A C 1
ATOM 708 O O . PRO A 1 99 ? -0.530 -18.215 -5.031 1.00 86.56 99 PRO A O 1
ATOM 711 N N . GLU A 1 100 ? -1.745 -16.878 -6.384 1.00 92.44 100 GLU A N 1
ATOM 712 C CA . GLU A 1 100 ? -1.056 -17.257 -7.612 1.00 92.44 100 GLU A CA 1
ATOM 713 C C . GLU A 1 100 ? 0.422 -16.844 -7.548 1.00 92.44 100 GLU A C 1
ATOM 715 O O . GLU A 1 100 ? 0.797 -15.914 -6.832 1.00 92.44 100 GLU A O 1
ATOM 720 N N . ARG A 1 101 ? 1.279 -17.572 -8.268 1.00 93.06 101 ARG A N 1
ATOM 721 C CA . ARG A 1 101 ? 2.728 -17.351 -8.284 1.00 93.06 101 ARG A CA 1
ATOM 722 C C . ARG A 1 101 ? 3.202 -17.137 -9.714 1.00 93.06 101 ARG A C 1
ATOM 724 O O . ARG A 1 101 ? 2.727 -17.819 -10.615 1.00 93.06 101 ARG A O 1
ATOM 731 N N . GLY A 1 102 ? 4.202 -16.281 -9.890 1.00 93.69 102 GLY A N 1
ATOM 732 C CA . GLY A 1 102 ? 4.766 -15.933 -11.194 1.00 93.69 102 GLY A CA 1
ATOM 733 C C . GLY A 1 102 ? 4.738 -14.424 -11.403 1.00 93.69 102 GLY A C 1
ATOM 734 O O . GLY A 1 102 ? 4.761 -13.689 -10.419 1.00 93.69 102 GLY A O 1
ATOM 735 N N . ALA A 1 103 ? 4.662 -14.004 -12.669 1.00 91.81 103 ALA A N 1
ATOM 736 C CA . ALA A 1 103 ? 4.547 -12.604 -13.069 1.00 91.81 103 ALA A CA 1
ATOM 737 C C . ALA A 1 103 ? 3.113 -12.081 -12.840 1.00 91.81 103 ALA A C 1
ATOM 739 O O . ALA A 1 103 ? 2.333 -11.929 -13.784 1.00 91.81 103 ALA A O 1
ATOM 740 N N . VAL A 1 104 ? 2.723 -11.943 -11.571 1.00 92.94 104 VAL A N 1
ATOM 741 C CA . VAL A 1 104 ? 1.377 -11.554 -11.136 1.00 92.94 104 VAL A CA 1
ATOM 742 C C . VAL A 1 104 ? 1.441 -10.465 -10.068 1.00 92.94 104 VAL A C 1
ATOM 744 O O . VAL A 1 104 ? 2.220 -10.530 -9.114 1.00 92.94 104 VAL A O 1
ATOM 747 N N . GLY A 1 105 ? 0.567 -9.466 -10.192 1.00 93.88 105 GLY A N 1
ATOM 748 C CA . GLY A 1 105 ? 0.534 -8.333 -9.270 1.00 93.88 105 GLY A CA 1
ATOM 749 C C . GLY A 1 105 ? 1.814 -7.498 -9.356 1.00 93.88 105 GLY A C 1
ATOM 750 O O . GLY A 1 105 ? 2.033 -6.820 -10.352 1.00 93.88 105 GLY A O 1
ATOM 751 N N . ALA A 1 106 ? 2.622 -7.520 -8.295 1.00 93.62 106 ALA A N 1
ATOM 752 C CA . ALA A 1 106 ? 3.872 -6.759 -8.198 1.00 93.62 106 ALA A CA 1
ATOM 753 C C . ALA A 1 106 ? 5.129 -7.533 -8.647 1.00 93.62 106 ALA A C 1
ATOM 755 O O . ALA A 1 106 ? 6.219 -6.962 -8.602 1.00 93.62 106 ALA A O 1
ATOM 756 N N . GLY A 1 107 ? 5.000 -8.825 -8.969 1.00 90.75 107 GLY A N 1
ATOM 757 C CA . GLY A 1 107 ? 6.107 -9.713 -9.348 1.00 90.75 107 GLY A CA 1
ATOM 758 C C . GLY A 1 107 ? 6.033 -10.184 -10.787 1.00 90.75 107 GLY A C 1
ATOM 759 O O . GLY A 1 107 ? 4.977 -9.970 -11.422 1.00 90.75 107 GLY A O 1
#

Foldseek 3Di:
DDDDDPQWAKDQCLQVDPPDPHPHFLEEEEFELRNQQVQLVLLLQVLCQVVQGAPDDPVGHGGRYIYTYDYPCVDDPDRDTHHNVNSNVVVVVDDPDDDDDDPPGHD

Sequence (107 aa):
MDVRGGGTGTRELETLSPLANAEGPTAVLLTGGSAFGLAAADGVVRWLEERGVGRPTPMGTVPLVSSVVVYDLVEGEGGRRPGPDEGYAACENAREEIPERGAVGAG

pLDDT: mean 92.35, std 7.83, range [57.81, 98.75]

Radius of gyration: 14.39 Å; chains: 1; bounding box: 36×31×42 Å

Secondary structure (DSSP, 8-state):
-----SS--EESGGGGSTT-SSSS-SEEEEESSGGGGGGHHHHHHHHHHHTT-SEEETTEEE--EEEEE---TTSSSTT----HHHHHHHHHT--SSPPP-SS-TT-